Protein AF-A0A4Y1ZJ40-F1 (afdb_monomer)

Solvent-accessible surface area (backbone atoms only — not comparable to full-atom values): 3780 Å² total; per-residue (Å²): 133,87,85,69,75,48,56,36,46,38,80,39,25,36,69,35,64,52,99,84,70,50,69,33,92,41,36,29,29,25,27,84,92,40,70,40,97,83,75,44,59,32,73,44,75,54,86,50,96,85,58,86,62,66,57,60,64,48,75,49,117

Nearest PDB structures (foldseek):
  1qez-assembly1_F  TM=7.228E-01  e=4.224E-02  Sulfolobus acidocaldarius
  6ouo-assembly1_q  TM=2.817E-01  e=1.819E-01  Escherichia coli
  3j70-assembly1_D  TM=4.863E-01  e=4.049E+00  Human immunodeficiency virus 1
  1wfw-assembly1_A  TM=1.973E-01  e=2.073E+00  Mus musculus

InterPro domains:
  IPR036649 Inorganic pyrophosphatase superfamily [G3DSA:3.90.80.10] (1-60)
  IPR036649 Inorganic pyrophosphatase superfamily [SSF50324] (6-56)

Secondary st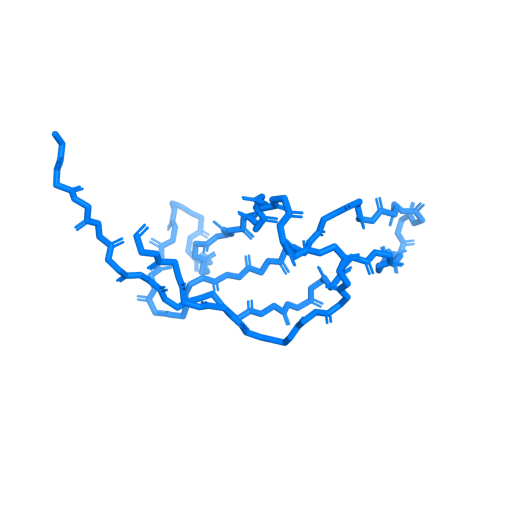ructure (DSSP, 8-state):
-----EEEEEEE-TT-B-TT--B-SSEEEEEEEEE-TTSSEEEEEE--SS--S--SEEEE-

Sequence (61 aa):
MKKLRVRVTVDRPIGYVDEFNNTYPINYGYIEGIIGGDNEEQDAYIISRSVNKPVTNLKGN

Organism: NCBI:txid2078

Foldseek 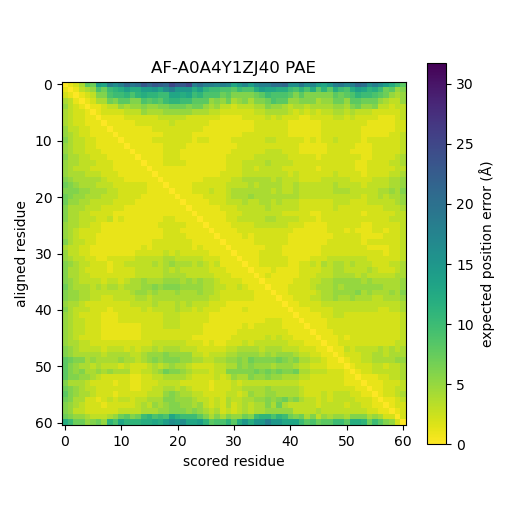3Di:
DDDDKFKWFFPAFQQRADPVRDGHNFTKGFTPPPADPVRDGHIDTDDDPPRRGGDGMDIDD

pLDDT: mean 94.1, std 6.35, range [66.69, 98.12]

Radius of gyration: 12.24 Å; Cα contacts (8 Å, |Δi|>4): 112; chains: 1; bounding box: 28×30×28 Å

Mean predicted aligned error: 3.18 Å

Structure (mmCIF, N/CA/C/O backbone):
data_AF-A0A4Y1ZJ40-F1
#
_entry.id   AF-A0A4Y1ZJ40-F1
#
loop_
_atom_site.group_PDB
_atom_site.id
_atom_site.type_symbol
_atom_site.label_atom_id
_atom_site.label_alt_id
_atom_site.label_comp_id
_atom_site.label_asym_id
_atom_site.label_entity_id
_atom_site.label_seq_id
_atom_site.pdbx_PDB_ins_code
_atom_site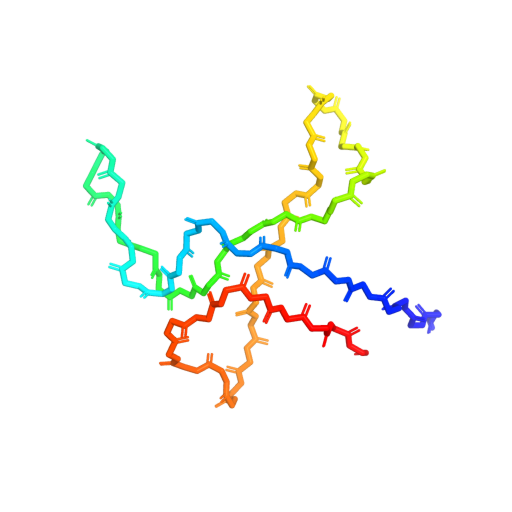.Cartn_x
_atom_site.Cartn_y
_atom_site.Cartn_z
_atom_site.occupancy
_atom_site.B_iso_or_equiv
_atom_site.auth_seq_id
_atom_site.auth_comp_id
_atom_site.auth_asym_id
_atom_site.auth_atom_id
_atom_site.pdbx_PDB_model_num
ATOM 1 N N . MET A 1 1 ? -10.118 -10.691 21.061 1.00 68.19 1 MET A N 1
ATOM 2 C CA . MET A 1 1 ? -9.969 -9.411 20.328 1.00 68.19 1 MET A CA 1
ATOM 3 C C . MET A 1 1 ? -11.101 -9.277 19.325 1.00 68.19 1 MET A C 1
ATOM 5 O O . MET A 1 1 ? -11.455 -10.272 18.700 1.00 68.19 1 MET A O 1
ATOM 9 N N . LYS A 1 2 ? -11.688 -8.084 19.192 1.00 82.06 2 LYS A N 1
ATOM 10 C CA . LYS A 1 2 ? -12.708 -7.801 18.174 1.00 82.06 2 LYS A CA 1
ATOM 11 C C . LYS A 1 2 ? -12.035 -7.773 16.799 1.00 82.06 2 LYS A C 1
ATOM 13 O O . LYS A 1 2 ? -11.040 -7.075 16.638 1.00 82.06 2 LYS A O 1
ATOM 18 N N . LYS A 1 3 ? -12.562 -8.525 15.828 1.00 80.62 3 LYS A N 1
ATOM 19 C CA . LYS A 1 3 ? -12.144 -8.401 14.426 1.00 80.62 3 LYS A CA 1
ATOM 20 C C . LYS A 1 3 ? -12.857 -7.209 13.801 1.00 80.62 3 LYS A C 1
ATOM 22 O O . LYS A 1 3 ? -14.073 -7.076 13.947 1.00 80.62 3 LYS A O 1
ATOM 27 N N . LEU A 1 4 ? -12.099 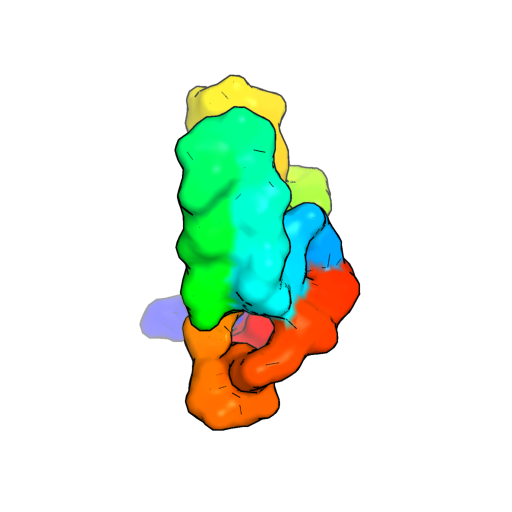-6.345 13.142 1.00 84.44 4 LEU A N 1
ATOM 28 C CA . LEU A 1 4 ? -12.625 -5.215 12.389 1.00 84.44 4 LEU A CA 1
ATOM 29 C C . LEU A 1 4 ? -12.516 -5.544 10.904 1.00 84.44 4 LEU A C 1
ATOM 31 O O . LEU A 1 4 ? -11.490 -6.051 10.458 1.00 84.44 4 LEU A O 1
ATOM 35 N N . ARG A 1 5 ? -13.583 -5.266 10.153 1.00 90.00 5 ARG A N 1
ATOM 36 C CA . ARG A 1 5 ? -13.563 -5.360 8.694 1.00 90.00 5 ARG A CA 1
ATOM 37 C C . ARG A 1 5 ? -13.146 -4.016 8.131 1.00 90.00 5 ARG A C 1
ATOM 39 O O . ARG A 1 5 ? -13.777 -3.011 8.449 1.00 90.00 5 ARG A O 1
ATOM 46 N N . VAL A 1 6 ? -12.130 -4.022 7.281 1.00 93.06 6 VAL A N 1
ATOM 47 C CA . VAL A 1 6 ? -11.609 -2.818 6.628 1.00 93.06 6 VAL A CA 1
ATOM 48 C C . VAL A 1 6 ? -11.492 -3.046 5.130 1.00 93.06 6 VAL A C 1
ATOM 50 O O . VAL A 1 6 ? -11.337 -4.180 4.666 1.00 93.06 6 VAL A O 1
ATOM 53 N N . ARG A 1 7 ? -11.593 -1.961 4.368 1.00 96.00 7 ARG A N 1
ATOM 54 C CA . ARG A 1 7 ? -11.268 -1.939 2.945 1.00 96.00 7 ARG A CA 1
ATOM 55 C C . ARG A 1 7 ? -9.922 -1.246 2.797 1.00 96.00 7 ARG A C 1
ATOM 57 O O . ARG A 1 7 ? -9.770 -0.138 3.285 1.00 96.00 7 ARG A O 1
ATOM 64 N N . VAL A 1 8 ? -8.997 -1.909 2.120 1.00 96.88 8 VAL A N 1
ATOM 65 C CA . VAL A 1 8 ? -7.705 -1.346 1.736 1.00 96.88 8 VAL A CA 1
ATOM 66 C C . VAL A 1 8 ? -7.775 -0.958 0.265 1.00 96.88 8 VAL A C 1
ATOM 68 O O . VAL A 1 8 ? -8.145 -1.795 -0.569 1.00 96.88 8 VAL A O 1
ATOM 71 N N . THR A 1 9 ? -7.431 0.289 -0.035 1.00 98.00 9 THR A N 1
ATOM 72 C CA . THR A 1 9 ? -7.192 0.791 -1.392 1.00 98.00 9 THR A CA 1
ATOM 73 C C . THR A 1 9 ? -5.703 0.650 -1.678 1.00 98.00 9 THR A C 1
ATOM 75 O O . THR A 1 9 ? -4.896 1.131 -0.894 1.00 98.00 9 THR A O 1
ATOM 78 N N . VAL A 1 10 ? -5.331 -0.067 -2.743 1.00 98.12 10 VAL A N 1
ATOM 79 C CA . VAL A 1 10 ? -3.927 -0.380 -3.059 1.00 98.12 10 VAL A CA 1
ATOM 80 C C . VAL A 1 10 ? -3.383 0.639 -4.048 1.00 98.12 10 VAL A C 1
ATOM 82 O O . VAL A 1 10 ? -3.897 0.752 -5.160 1.00 98.12 10 VAL A O 1
ATOM 85 N N . ASP A 1 11 ? -2.321 1.331 -3.652 1.00 97.56 11 ASP A N 1
ATOM 86 C CA . ASP A 1 11 ? -1.590 2.306 -4.465 1.00 97.56 11 ASP A CA 1
ATOM 87 C C . ASP A 1 11 ? -0.192 1.797 -4.869 1.00 97.56 11 ASP A C 1
ATOM 89 O O . ASP A 1 11 ? 0.346 2.216 -5.892 1.00 97.56 11 ASP A O 1
ATOM 93 N N . ARG A 1 12 ? 0.364 0.827 -4.130 1.00 97.88 12 ARG A N 1
ATOM 94 C CA . ARG A 1 12 ? 1.640 0.159 -4.425 1.00 97.88 12 ARG A CA 1
ATOM 95 C C . ARG A 1 12 ? 1.408 -1.352 -4.511 1.00 97.88 12 ARG A C 1
ATOM 97 O O . ARG A 1 12 ? 1.533 -2.070 -3.513 1.00 97.88 12 ARG A O 1
ATOM 104 N N . PRO A 1 13 ? 1.008 -1.871 -5.685 1.00 98.06 13 PRO A N 1
ATOM 105 C CA . PRO A 1 13 ? 0.799 -3.303 -5.853 1.00 98.06 13 PRO A CA 1
ATOM 106 C C . PRO A 1 13 ? 2.109 -4.089 -5.696 1.00 98.06 13 PRO A C 1
ATOM 108 O O . PRO A 1 13 ? 3.199 -3.551 -5.861 1.00 98.06 13 PRO A O 1
ATOM 111 N N . ILE A 1 14 ? 2.014 -5.394 -5.428 1.00 97.56 14 ILE A N 1
ATOM 112 C CA . ILE A 1 14 ? 3.193 -6.276 -5.413 1.00 97.56 14 ILE A CA 1
ATOM 113 C C . ILE A 1 14 ? 3.994 -6.140 -6.720 1.00 97.56 14 ILE A C 1
ATOM 115 O O . ILE A 1 14 ? 3.439 -6.214 -7.816 1.00 97.56 14 ILE A O 1
ATOM 119 N N . GLY A 1 15 ? 5.305 -5.949 -6.594 1.00 97.12 15 GLY A N 1
ATOM 120 C CA . GLY A 1 15 ? 6.218 -5.684 -7.704 1.00 97.12 15 GLY A CA 1
ATOM 121 C C . GLY A 1 15 ? 6.302 -4.216 -8.132 1.00 97.12 15 GLY A C 1
ATOM 122 O O . GLY A 1 15 ? 7.073 -3.916 -9.038 1.00 97.12 15 GLY A O 1
ATOM 123 N N . TYR A 1 16 ? 5.557 -3.302 -7.501 1.00 98.06 16 TYR A N 1
ATOM 124 C CA . TYR A 1 16 ? 5.734 -1.862 -7.696 1.00 98.06 16 TYR A CA 1
ATOM 125 C C . TYR A 1 16 ? 7.164 -1.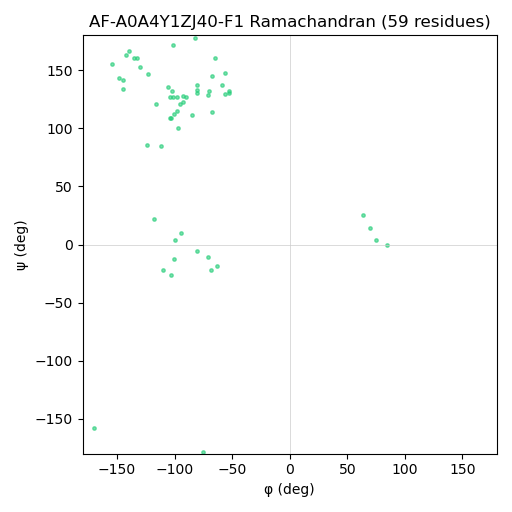446 -7.325 1.00 98.06 16 TYR A C 1
ATOM 127 O O . TYR A 1 16 ? 7.702 -1.909 -6.315 1.00 98.06 16 TYR A O 1
ATOM 135 N N . VAL A 1 17 ? 7.758 -0.581 -8.149 1.00 98.12 17 VAL A N 1
ATOM 136 C CA . VAL A 1 17 ? 9.084 0.007 -7.938 1.00 98.12 17 VAL A CA 1
ATOM 137 C C . VAL A 1 17 ? 8.901 1.508 -7.761 1.00 98.12 17 VAL A C 1
ATOM 139 O O . VAL A 1 17 ? 8.342 2.155 -8.647 1.00 98.12 17 VAL A O 1
ATOM 142 N N . ASP A 1 18 ? 9.320 2.045 -6.617 1.00 97.44 18 ASP A N 1
ATOM 143 C CA . ASP A 1 18 ? 9.217 3.481 -6.342 1.00 97.44 18 ASP A CA 1
ATOM 144 C C . ASP A 1 18 ? 10.376 4.289 -6.953 1.00 97.44 18 ASP A C 1
ATOM 146 O O . ASP A 1 18 ? 11.298 3.749 -7.568 1.00 97.44 18 ASP A O 1
ATOM 150 N N . GLU A 1 19 ? 10.330 5.610 -6.784 1.00 97.88 19 GLU A N 1
ATOM 151 C CA . GLU A 1 19 ? 11.355 6.532 -7.288 1.00 97.88 19 GLU A CA 1
ATOM 152 C C . GLU A 1 19 ? 12.746 6.322 -6.662 1.00 97.88 19 GLU A C 1
ATOM 154 O O . GLU A 1 19 ? 13.753 6.723 -7.244 1.00 97.88 19 GLU A O 1
ATOM 159 N N . PHE A 1 20 ? 12.814 5.646 -5.511 1.00 97.75 20 PHE A N 1
ATOM 160 C CA . PHE A 1 20 ? 14.051 5.285 -4.819 1.00 97.75 20 PHE A CA 1
ATOM 161 C C . PHE A 1 20 ? 14.533 3.871 -5.178 1.00 97.75 20 PHE A C 1
ATOM 163 O O . PHE A 1 20 ? 15.477 3.367 -4.569 1.00 97.75 20 PHE A O 1
ATOM 170 N N . ASN A 1 21 ? 13.9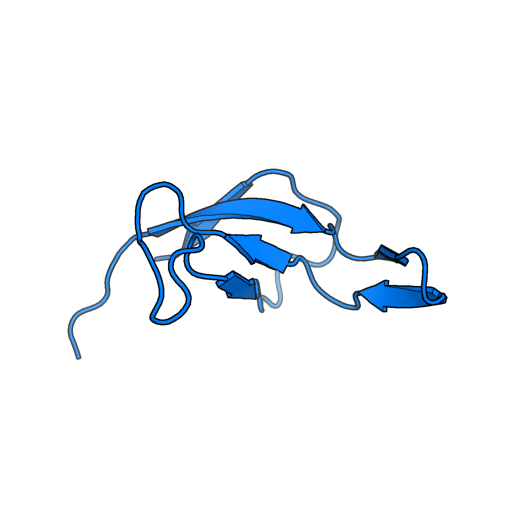18 3.237 -6.184 1.00 97.69 21 ASN A N 1
ATOM 171 C CA . ASN A 1 21 ? 14.230 1.892 -6.661 1.00 97.69 21 ASN A CA 1
ATOM 172 C C . ASN A 1 21 ? 13.971 0.785 -5.615 1.00 97.69 21 ASN A C 1
ATOM 174 O O . ASN A 1 21 ? 14.562 -0.298 -5.686 1.00 97.69 21 ASN A O 1
ATOM 178 N N . ASN A 1 22 ? 13.064 1.019 -4.658 1.00 97.88 22 ASN A N 1
ATOM 179 C CA . ASN A 1 22 ? 12.585 -0.028 -3.758 1.00 97.88 22 ASN A CA 1
ATOM 180 C C . ASN A 1 22 ? 11.513 -0.861 -4.456 1.00 97.88 22 ASN A C 1
ATOM 182 O O . ASN A 1 22 ? 10.565 -0.319 -5.018 1.00 97.88 22 ASN A O 1
ATOM 186 N N . THR A 1 23 ? 11.622 -2.187 -4.373 1.00 97.88 23 THR A N 1
ATOM 187 C CA . THR A 1 23 ? 10.589 -3.106 -4.875 1.00 97.88 23 THR A CA 1
ATOM 188 C C . THR A 1 23 ? 9.688 -3.567 -3.738 1.00 97.88 23 THR A C 1
ATOM 190 O O . THR A 1 23 ? 10.174 -4.109 -2.746 1.00 97.88 23 THR A O 1
ATOM 193 N N . TYR A 1 24 ? 8.375 -3.420 -3.901 1.00 97.31 24 TYR A N 1
ATOM 194 C CA . TYR A 1 24 ? 7.384 -3.813 -2.899 1.00 97.31 24 TYR A CA 1
ATOM 195 C C . TYR A 1 24 ? 7.044 -5.307 -3.047 1.00 97.31 24 TYR A C 1
ATOM 197 O O . TYR A 1 24 ? 6.422 -5.699 -4.037 1.00 97.31 24 TYR A O 1
ATOM 205 N N . PRO A 1 25 ? 7.417 -6.184 -2.093 1.00 96.56 25 PRO A N 1
ATOM 206 C CA . PRO A 1 25 ? 7.229 -7.633 -2.228 1.00 96.56 25 PRO A CA 1
ATOM 207 C C . PRO A 1 25 ? 5.799 -8.097 -1.909 1.00 96.56 25 PRO A C 1
ATOM 209 O O . PRO A 1 25 ? 5.484 -9.275 -2.061 1.00 96.56 25 PRO A O 1
ATOM 212 N N . ILE A 1 26 ? 4.937 -7.187 -1.453 1.00 97.06 26 ILE A N 1
ATOM 213 C CA . ILE A 1 26 ? 3.523 -7.405 -1.134 1.00 97.06 26 ILE A CA 1
ATOM 214 C C . ILE A 1 26 ? 2.717 -6.173 -1.549 1.00 97.06 26 ILE A C 1
ATOM 216 O O . ILE A 1 26 ? 3.287 -5.107 -1.761 1.00 97.06 26 ILE A O 1
ATOM 220 N N . ASN A 1 27 ? 1.394 -6.316 -1.656 1.00 97.88 27 ASN A N 1
ATOM 221 C CA . ASN A 1 27 ? 0.529 -5.167 -1.916 1.00 97.88 27 ASN A CA 1
ATOM 222 C C . ASN A 1 27 ? 0.491 -4.254 -0.680 1.00 97.88 27 ASN A C 1
ATOM 224 O O . ASN A 1 27 ? 0.267 -4.729 0.440 1.00 97.88 27 ASN A O 1
ATOM 228 N N . TYR A 1 28 ? 0.675 -2.962 -0.914 1.00 97.88 28 TYR A N 1
ATOM 229 C CA . TYR A 1 28 ? 0.610 -1.890 0.069 1.00 97.88 28 TYR A CA 1
ATOM 230 C C . TYR A 1 28 ? -0.424 -0.853 -0.372 1.00 97.88 28 TYR A C 1
ATOM 232 O O . TYR A 1 28 ? -0.661 -0.651 -1.565 1.00 97.88 28 TYR A O 1
ATOM 240 N N . GLY A 1 29 ? -1.078 -0.251 0.607 1.00 97.44 29 GLY A N 1
ATOM 241 C CA . GLY A 1 29 ? -2.128 0.721 0.392 1.00 97.44 29 GLY A CA 1
ATOM 242 C C . GLY A 1 29 ? -2.510 1.415 1.681 1.00 97.44 29 GLY A C 1
ATOM 243 O O . GLY A 1 29 ? -1.762 1.383 2.652 1.00 97.44 29 GLY A O 1
ATOM 244 N N . TYR A 1 30 ? -3.717 1.960 1.713 1.00 97.62 30 TYR A N 1
ATOM 245 C CA . TYR A 1 30 ? -4.241 2.717 2.844 1.00 97.62 30 TYR A CA 1
ATOM 246 C C . TYR A 1 30 ? -5.717 2.394 3.099 1.00 97.62 30 TYR A C 1
ATOM 248 O O . TYR A 1 30 ? -6.399 1.765 2.276 1.00 97.62 30 TYR A O 1
ATOM 256 N N . ILE A 1 31 ? -6.216 2.801 4.266 1.00 96.62 31 ILE A N 1
ATOM 257 C CA . ILE A 1 31 ? -7.633 2.706 4.625 1.00 96.62 31 ILE A CA 1
ATOM 258 C C . ILE A 1 31 ? -8.274 4.085 4.507 1.00 96.62 31 ILE A C 1
ATOM 260 O O . ILE A 1 31 ? -8.049 4.957 5.345 1.00 96.62 31 ILE A O 1
ATOM 264 N N . GLU A 1 32 ? -9.122 4.237 3.493 1.00 95.56 32 GLU A N 1
ATOM 265 C CA . GLU A 1 32 ? -9.778 5.506 3.192 1.00 95.56 32 GLU A CA 1
ATOM 266 C C . GLU A 1 32 ? -10.571 6.047 4.394 1.00 95.56 32 GLU A C 1
ATOM 268 O O . GLU A 1 32 ? -11.379 5.332 5.004 1.00 95.56 32 GLU A O 1
ATOM 273 N N . GLY A 1 33 ? -10.332 7.313 4.738 1.00 95.00 33 GLY A N 1
ATOM 274 C CA . GLY A 1 33 ? -11.026 8.015 5.822 1.00 95.00 33 GLY A CA 1
ATOM 275 C C . GLY A 1 33 ? -10.615 7.631 7.251 1.00 95.00 33 GLY A C 1
ATOM 276 O O . GLY A 1 33 ? -11.210 8.144 8.203 1.00 95.00 33 GLY A O 1
ATOM 277 N N . ILE A 1 34 ? -9.615 6.761 7.439 1.00 95.50 34 ILE A N 1
ATOM 278 C CA . ILE A 1 34 ? -8.977 6.547 8.747 1.00 95.50 34 ILE A CA 1
ATOM 279 C C . ILE A 1 34 ? -7.672 7.328 8.770 1.00 95.50 34 ILE A C 1
ATOM 281 O O . ILE A 1 34 ? -6.742 6.967 8.064 1.00 95.50 34 ILE A O 1
ATOM 285 N N . ILE A 1 35 ? -7.602 8.365 9.603 1.00 96.50 35 ILE A N 1
ATOM 286 C CA . ILE A 1 35 ? -6.432 9.243 9.686 1.00 96.50 35 ILE A CA 1
ATOM 287 C C . ILE A 1 35 ? -5.463 8.751 10.767 1.00 96.50 35 ILE A C 1
ATOM 289 O O . ILE A 1 35 ? -5.867 8.508 11.909 1.00 96.50 35 ILE A O 1
ATOM 293 N N . GLY A 1 36 ? -4.200 8.584 10.381 1.00 94.75 36 GLY A N 1
ATOM 294 C CA . GLY A 1 36 ? -3.079 8.223 11.238 1.00 94.75 36 GLY A CA 1
ATOM 295 C C . GLY A 1 36 ? -2.585 9.383 12.107 1.00 94.75 36 GLY A C 1
ATOM 296 O O . GLY A 1 36 ? -3.127 10.488 12.107 1.00 94.75 36 GLY A O 1
ATOM 297 N N . GLY A 1 37 ? -1.534 9.127 12.889 1.00 96.56 37 GLY A N 1
ATOM 298 C CA . GLY A 1 37 ? -0.950 10.130 13.793 1.00 96.56 37 GLY A CA 1
ATOM 299 C C . GLY A 1 37 ? -0.187 11.261 13.089 1.00 96.56 37 GLY A C 1
ATOM 300 O O . GLY A 1 37 ? 0.165 12.247 13.729 1.00 96.56 37 GLY A O 1
ATOM 301 N N . ASP A 1 38 ? 0.067 11.112 11.794 1.00 96.69 38 ASP A N 1
ATOM 302 C CA . ASP A 1 38 ? 0.770 12.040 10.905 1.00 96.69 38 ASP A CA 1
ATOM 303 C C . ASP A 1 38 ? -0.172 12.901 10.044 1.00 96.69 38 ASP A C 1
ATOM 305 O O . ASP A 1 38 ? 0.297 13.734 9.275 1.00 96.69 38 ASP A O 1
ATOM 309 N N . ASN A 1 39 ? -1.491 12.777 10.239 1.00 96.25 39 ASN A N 1
ATOM 310 C CA . ASN A 1 39 ? -2.547 13.399 9.432 1.00 96.25 39 ASN A CA 1
ATOM 311 C C . ASN A 1 39 ? -2.700 12.843 8.002 1.00 96.25 39 ASN A C 1
ATOM 313 O O . ASN A 1 39 ? -3.409 13.457 7.203 1.00 96.25 39 ASN A O 1
ATOM 317 N N . GLU A 1 40 ? -2.112 11.687 7.688 1.00 96.88 40 GLU A N 1
ATOM 318 C CA . GLU A 1 40 ? -2.360 10.960 6.437 1.00 96.88 40 GLU A CA 1
ATOM 319 C C . GLU A 1 40 ? -3.315 9.777 6.655 1.00 96.88 40 GLU A C 1
ATOM 321 O O . GLU A 1 40 ? -3.704 9.464 7.784 1.00 96.88 40 GLU A O 1
ATOM 326 N N . GLU A 1 41 ? -3.760 9.133 5.575 1.00 97.75 41 GLU A N 1
ATOM 327 C CA . GLU A 1 41 ? -4.572 7.921 5.692 1.00 97.75 41 GLU A CA 1
ATOM 328 C C . GLU A 1 41 ? -3.748 6.767 6.271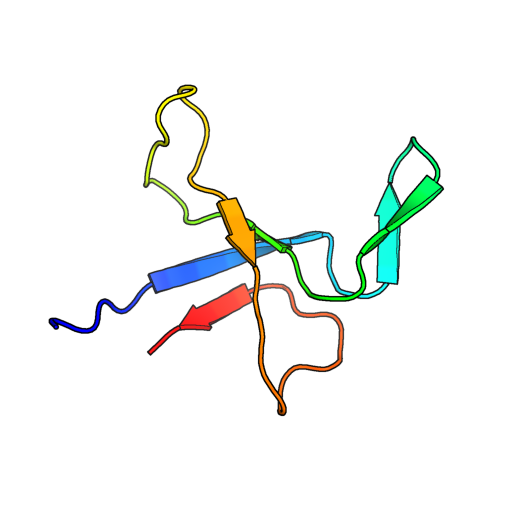 1.00 97.75 41 GLU A C 1
ATOM 330 O O . GLU A 1 41 ? -2.560 6.622 6.011 1.00 97.75 41 GLU A O 1
ATOM 335 N N . GLN A 1 42 ? -4.382 5.919 7.078 1.00 97.06 4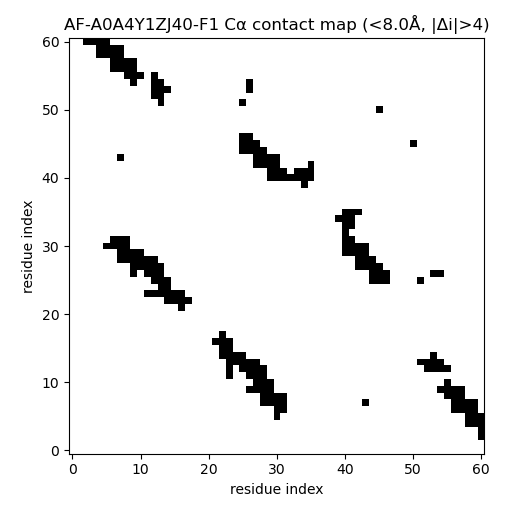2 GLN A N 1
ATOM 336 C CA . GLN A 1 42 ? -3.692 4.831 7.751 1.00 97.06 42 GLN A CA 1
ATOM 337 C C . GLN A 1 42 ? -3.226 3.787 6.737 1.00 97.06 42 GLN A C 1
ATOM 339 O O . GLN A 1 42 ? -4.031 3.043 6.167 1.00 97.06 42 GLN A O 1
ATOM 344 N N . ASP A 1 43 ? -1.910 3.674 6.618 1.00 97.12 43 ASP A N 1
ATOM 345 C CA . ASP A 1 43 ? -1.239 2.658 5.820 1.00 97.12 43 ASP A CA 1
ATOM 346 C C . ASP A 1 43 ? -1.616 1.224 6.201 1.00 97.12 43 ASP A C 1
ATOM 348 O O . ASP A 1 43 ? -1.834 0.888 7.373 1.00 97.12 43 ASP A O 1
ATOM 352 N N . ALA A 1 44 ? -1.613 0.347 5.198 1.00 96.31 44 ALA A N 1
ATOM 353 C CA . ALA A 1 44 ? -1.938 -1.061 5.319 1.00 96.31 44 ALA A CA 1
ATOM 354 C C . ALA A 1 44 ? -1.094 -1.948 4.387 1.00 96.31 44 ALA A C 1
ATOM 356 O O . ALA A 1 44 ? -0.997 -1.734 3.179 1.00 96.31 44 ALA A O 1
ATOM 357 N N . TYR A 1 45 ? -0.576 -3.041 4.951 1.00 96.12 45 TYR A N 1
ATOM 358 C CA . TYR A 1 45 ? 0.087 -4.118 4.217 1.00 96.12 45 TYR A CA 1
ATOM 359 C C . TYR A 1 45 ? -0.849 -5.320 4.068 1.00 96.12 45 TYR A C 1
ATOM 361 O O . TYR A 1 45 ? -1.430 -5.798 5.047 1.00 96.12 45 TYR A O 1
ATOM 369 N N . ILE A 1 46 ? -0.964 -5.865 2.857 1.00 95.50 46 ILE A N 1
ATOM 370 C CA . ILE A 1 46 ? -1.781 -7.054 2.589 1.00 95.50 46 ILE A CA 1
ATOM 371 C C . ILE A 1 46 ? -0.886 -8.294 2.601 1.00 95.50 46 ILE A C 1
ATOM 373 O O . ILE A 1 46 ? -0.231 -8.624 1.612 1.00 95.50 46 ILE A O 1
ATOM 377 N N . ILE A 1 47 ? -0.903 -9.022 3.719 1.00 93.94 47 ILE A N 1
ATOM 378 C CA . ILE A 1 47 ? -0.170 -10.282 3.883 1.00 93.94 47 ILE A CA 1
ATOM 379 C C . ILE A 1 47 ? -1.158 -11.442 3.776 1.00 93.94 47 ILE A C 1
ATOM 381 O O . ILE A 1 47 ? -1.974 -11.673 4.667 1.00 93.94 47 ILE A O 1
ATOM 385 N N . SER A 1 48 ? -1.092 -12.193 2.679 1.00 90.94 48 SER A N 1
ATOM 386 C CA . SER A 1 48 ? -1.938 -13.367 2.479 1.00 90.94 48 SER A CA 1
ATOM 387 C C . SER A 1 48 ? -1.234 -14.432 1.650 1.00 90.94 48 SER A C 1
ATOM 389 O O . SER A 1 48 ? -0.554 -14.133 0.674 1.00 90.94 48 SER A O 1
ATOM 391 N N . ARG A 1 49 ? -1.473 -15.704 1.990 1.00 90.94 49 ARG A N 1
ATOM 392 C CA . ARG A 1 49 ? -1.012 -16.846 1.184 1.00 90.94 49 ARG A CA 1
ATOM 393 C C . ARG A 1 49 ? -1.732 -16.946 -0.163 1.00 90.94 49 ARG A C 1
ATOM 395 O O . ARG A 1 49 ? -1.214 -17.587 -1.069 1.00 90.94 49 ARG A O 1
ATOM 402 N N . SER A 1 50 ? -2.920 -16.351 -0.286 1.00 91.69 50 SER A N 1
ATOM 403 C CA . SER A 1 50 ? -3.750 -16.414 -1.494 1.00 91.69 50 SER A CA 1
ATOM 404 C C . SER A 1 50 ? -3.662 -15.164 -2.371 1.00 91.69 50 SER A C 1
ATOM 406 O O . SER A 1 50 ? -4.142 -15.192 -3.500 1.00 91.69 50 SER A O 1
ATOM 408 N N . VAL A 1 51 ? -3.079 -14.069 -1.872 1.00 92.50 51 VAL A N 1
ATOM 409 C CA . VAL A 1 51 ? -2.958 -12.799 -2.605 1.00 92.50 51 VAL A CA 1
ATOM 410 C C . VAL A 1 51 ? -1.486 -12.564 -2.912 1.00 92.50 51 VAL A C 1
ATOM 412 O O . VAL A 1 51 ? -0.776 -11.902 -2.167 1.00 92.50 51 VAL A O 1
ATOM 415 N N . ASN A 1 52 ? -1.034 -13.159 -4.012 1.00 92.94 52 ASN A N 1
ATOM 416 C CA . ASN A 1 52 ? 0.357 -13.144 -4.475 1.00 92.94 52 ASN A CA 1
ATOM 417 C C . ASN A 1 52 ? 0.516 -12.469 -5.850 1.00 92.94 52 ASN A C 1
ATOM 419 O O . ASN A 1 52 ? 1.470 -12.734 -6.577 1.00 92.94 52 ASN A O 1
ATOM 423 N N . LYS A 1 53 ? -0.452 -11.630 -6.222 1.00 94.75 53 LYS A N 1
ATOM 424 C CA . LYS A 1 53 ? -0.496 -10.873 -7.477 1.00 94.75 53 LYS A CA 1
ATOM 425 C C . LYS A 1 53 ? -0.922 -9.428 -7.198 1.00 94.75 53 LYS A C 1
ATOM 427 O O . LYS A 1 53 ? -1.507 -9.188 -6.133 1.00 94.75 53 LYS A O 1
ATOM 432 N N . PRO A 1 54 ? -0.644 -8.490 -8.122 1.00 96.75 54 PRO A N 1
ATOM 433 C CA . PRO A 1 54 ? -1.152 -7.125 -8.045 1.00 96.75 54 PRO A CA 1
ATOM 434 C C . PRO A 1 54 ? -2.668 -7.110 -7.861 1.00 96.75 54 PRO A C 1
ATOM 436 O O . PRO A 1 54 ? -3.387 -7.810 -8.577 1.00 96.75 54 PRO A O 1
ATOM 439 N N . VAL A 1 55 ? -3.151 -6.316 -6.909 1.00 95.88 55 VAL A N 1
ATOM 440 C CA . VAL A 1 55 ? -4.583 -6.042 -6.719 1.00 95.88 55 VAL A CA 1
ATOM 441 C C . VAL A 1 55 ? -4.796 -4.544 -6.543 1.00 95.88 55 VAL A C 1
ATOM 443 O O . VAL A 1 55 ? -3.862 -3.829 -6.210 1.00 95.88 55 VAL A O 1
ATOM 446 N N . THR A 1 56 ? -6.018 -4.067 -6.763 1.00 93.38 56 THR A N 1
ATOM 447 C CA . THR A 1 56 ? -6.364 -2.640 -6.629 1.00 93.38 56 THR A CA 1
ATOM 448 C C . THR A 1 56 ? -7.117 -2.328 -5.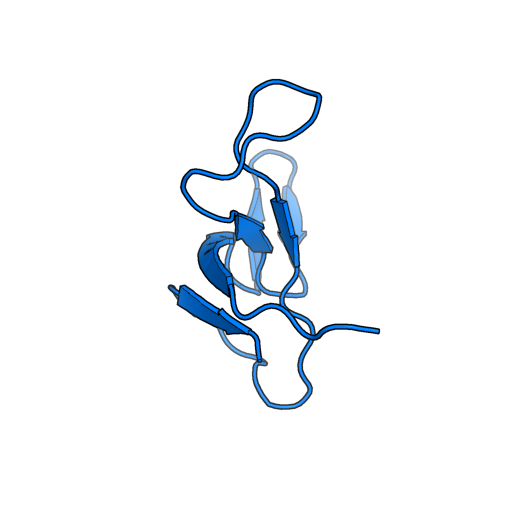338 1.00 93.38 56 THR A C 1
ATOM 450 O O . THR A 1 56 ? -7.068 -1.212 -4.836 1.00 93.38 56 THR A O 1
ATOM 453 N N . ASN A 1 57 ? -7.829 -3.305 -4.775 1.00 92.44 57 ASN A N 1
ATOM 454 C CA . ASN A 1 57 ? -8.469 -3.187 -3.471 1.00 92.44 57 ASN A CA 1
ATOM 455 C C . ASN A 1 57 ? -8.644 -4.560 -2.818 1.00 92.44 57 ASN A C 1
ATOM 457 O O . ASN A 1 57 ? -8.727 -5.584 -3.502 1.00 92.44 57 ASN A O 1
ATOM 461 N N . LEU A 1 58 ? -8.728 -4.577 -1.488 1.00 94.06 58 LEU A N 1
ATOM 462 C CA . LEU A 1 58 ? -8.997 -5.791 -0.724 1.00 94.06 58 LEU A CA 1
ATOM 463 C C . LEU A 1 58 ? -9.859 -5.500 0.506 1.00 94.06 58 LEU A C 1
ATOM 465 O O . LEU A 1 58 ? -9.690 -4.489 1.181 1.00 94.06 58 LEU A O 1
ATOM 469 N N . LYS A 1 59 ? -10.782 -6.411 0.820 1.00 91.62 59 LYS A N 1
ATOM 470 C CA . LYS A 1 59 ? -11.514 -6.402 2.091 1.00 91.62 59 LYS A CA 1
ATOM 471 C C . LYS A 1 59 ? -10.855 -7.377 3.063 1.00 91.62 59 LYS A C 1
ATOM 473 O O . LYS A 1 59 ? -10.856 -8.581 2.808 1.00 91.62 59 LYS A O 1
ATOM 478 N N . GLY A 1 60 ? -10.301 -6.853 4.154 1.00 81.12 60 GLY A N 1
ATOM 479 C CA . GLY A 1 60 ? -9.783 -7.647 5.269 1.00 81.12 60 GLY A CA 1
ATOM 480 C C . GLY A 1 60 ? -10.921 -8.085 6.194 1.00 81.12 60 GLY A C 1
ATOM 481 O O . GLY A 1 60 ? -11.819 -7.289 6.479 1.00 81.12 60 GLY A O 1
ATOM 482 N N . ASN A 1 61 ? -10.896 -9.344 6.640 1.00 66.69 61 ASN A N 1
ATOM 483 C CA . ASN A 1 61 ? -11.905 -9.959 7.516 1.00 66.69 61 ASN A CA 1
ATOM 484 C C . ASN A 1 61 ? -11.312 -10.445 8.841 1.00 66.69 61 ASN A C 1
ATOM 486 O O . ASN A 1 61 ? -10.180 -10.976 8.824 1.00 66.69 61 ASN A O 1
#